Protein AF-E3MNT6-F1 (afdb_monomer_lite)

Secondary structure (DSSP, 8-state):
----------------PPPP---HHHHHHHHHHHHHHT-SGGGSPPPPPPPPBTTB--HHHHHHHHHHTTHHHH-TTHHHHHHHHHHHHHHT-SSSS--HHHHHHHHHHHHHHHHHTT-HHHHHHHHHTT-GGGSTT---HHHHHHHHHHHHHTT-

Sequence (156 aa):
MTIPLRGQTGEYEGKRETPYFLKTDTVKKIKESVCLSLGKDASRPAKEVRNAKSDGFTLQNLKNELKHLGLTETFTEIQDYAKDVYVDVYAVKKKYNLRTCDLFDAIEQCQLICVLNRSEKLKKFVHNQRGCERVPGLNCADCAEKDCVETTCAVS

Foldseek 3Di:
DDDDDDDDPPPPPDPQLDQQDDDPVRVVVLVVVLVVLQPPCVPPPFDDQDWADPQADDLVNLVVRCVVRVVCVSQVCLNVQSVQLRVLLVVPDPDPYHTSVSSVVSSVLSVVLSSCVVDPSSLVNCVSVVNQSVRGSRDRPVVVVVVVVVVVVVVD

Organism: Caenorhabditis remanei (NCBI:txid31234)

Radius of gyration: 19.67 Å; chains: 1; bounding box: 61×54×42 Å

pLDDT: mean 81.85, std 19.2, range [29.28, 98.5]

Structure (mmCIF, N/CA/C/O backbone):
data_AF-E3MNT6-F1
#
_entry.id   AF-E3MNT6-F1
#
loop_
_atom_site.group_PDB
_atom_site.id
_atom_site.type_symbol
_atom_site.label_atom_id
_atom_site.label_alt_id
_atom_site.label_comp_id
_atom_site.label_asym_id
_atom_site.label_entity_id
_atom_site.label_seq_id
_atom_site.pdbx_PDB_ins_code
_atom_site.Cartn_x
_atom_site.Cartn_y
_atom_site.Cartn_z
_atom_site.occupancy
_atom_site.B_iso_or_equiv
_atom_site.auth_seq_id
_atom_site.auth_comp_id
_atom_site.auth_asym_id
_atom_site.auth_atom_id
_atom_site.pdbx_PDB_model_num
ATOM 1 N N . MET A 1 1 ? 46.230 8.595 16.220 1.00 35.44 1 MET A N 1
ATOM 2 C CA . MET A 1 1 ? 45.232 9.241 15.343 1.00 35.44 1 MET A CA 1
ATOM 3 C C . MET A 1 1 ? 43.887 9.091 16.012 1.00 35.44 1 MET A C 1
ATOM 5 O O . MET A 1 1 ? 43.384 7.981 16.107 1.00 35.44 1 MET A O 1
ATOM 9 N N . THR A 1 2 ? 43.374 10.185 16.556 1.00 29.28 2 THR A N 1
ATOM 10 C CA . THR A 1 2 ? 42.133 10.215 17.329 1.00 29.28 2 THR A CA 1
ATOM 11 C C . THR A 1 2 ? 41.103 10.918 16.460 1.00 29.28 2 THR A C 1
ATOM 13 O O . THR A 1 2 ? 41.302 12.074 16.095 1.00 29.28 2 THR A O 1
ATOM 16 N N . ILE A 1 3 ? 40.056 10.203 16.058 1.00 38.31 3 ILE A N 1
ATOM 17 C CA . ILE A 1 3 ? 38.944 10.766 15.287 1.00 38.31 3 ILE A CA 1
ATOM 18 C C . ILE A 1 3 ? 38.019 11.462 16.297 1.00 38.31 3 ILE A C 1
ATOM 20 O O . ILE A 1 3 ? 37.571 10.796 17.233 1.00 38.31 3 ILE A O 1
ATOM 24 N N . PRO A 1 4 ? 37.734 12.769 16.176 1.00 35.84 4 PRO A N 1
ATOM 25 C CA . PRO A 1 4 ? 36.806 13.424 17.083 1.00 35.84 4 PRO A CA 1
ATOM 26 C C . PRO A 1 4 ? 35.371 12.995 16.752 1.00 35.84 4 PRO A C 1
ATOM 28 O O . PRO A 1 4 ? 34.917 13.104 15.613 1.00 35.84 4 PRO A O 1
ATOM 31 N N . LEU A 1 5 ? 34.650 12.516 17.767 1.00 40.28 5 LEU A N 1
ATOM 32 C CA . LEU A 1 5 ? 33.207 12.303 17.712 1.00 40.28 5 LEU A CA 1
ATOM 33 C C . LEU A 1 5 ? 32.523 13.672 17.683 1.00 40.28 5 LEU A C 1
ATOM 35 O O . LEU A 1 5 ? 32.587 14.430 18.651 1.00 40.28 5 LEU A O 1
ATOM 39 N N . ARG A 1 6 ? 31.868 14.001 16.567 1.00 40.62 6 ARG A N 1
ATOM 40 C CA . ARG A 1 6 ? 31.037 15.202 16.455 1.00 40.62 6 ARG A CA 1
ATOM 41 C C . ARG A 1 6 ? 29.714 14.948 17.174 1.00 40.62 6 ARG A C 1
ATOM 43 O O . ARG A 1 6 ? 28.742 14.503 16.575 1.00 40.62 6 ARG A O 1
ATOM 50 N N . GLY A 1 7 ? 29.706 15.220 18.474 1.00 43.50 7 GLY A N 1
ATOM 51 C CA . GLY A 1 7 ? 28.486 15.452 19.229 1.00 43.50 7 GLY A CA 1
ATOM 52 C C . GLY A 1 7 ? 27.893 16.803 18.840 1.00 43.50 7 GLY A C 1
ATOM 53 O O . GLY A 1 7 ? 28.504 17.841 19.077 1.00 43.50 7 GLY A O 1
ATOM 54 N N . GLN A 1 8 ? 26.704 16.775 18.248 1.00 41.84 8 GLN A N 1
ATOM 55 C CA . GLN A 1 8 ? 25.684 17.800 18.445 1.00 41.84 8 GLN A CA 1
ATOM 56 C C . GLN A 1 8 ? 24.370 17.050 18.656 1.00 41.84 8 GLN A C 1
ATOM 58 O O . GLN A 1 8 ? 23.673 16.682 17.715 1.00 41.84 8 GLN A O 1
ATOM 63 N N . THR A 1 9 ? 24.086 16.744 19.919 1.00 41.84 9 THR A N 1
ATOM 64 C CA . THR A 1 9 ? 22.755 16.372 20.392 1.00 41.84 9 THR A CA 1
ATOM 65 C C . THR A 1 9 ? 21.899 17.631 20.349 1.00 41.84 9 THR A C 1
ATOM 67 O O . THR A 1 9 ? 21.818 18.374 21.322 1.00 41.84 9 THR A O 1
ATOM 70 N N . GLY A 1 10 ? 21.305 17.911 19.190 1.00 38.72 10 GLY A N 1
ATOM 71 C CA . GLY A 1 10 ? 20.092 18.712 19.163 1.00 38.72 10 GLY A CA 1
ATOM 72 C C . GLY A 1 10 ? 18.996 17.856 19.781 1.00 38.72 10 GLY A C 1
ATOM 73 O O . GLY A 1 10 ? 18.536 16.908 19.146 1.00 38.72 10 GLY A O 1
ATOM 74 N N . GLU A 1 11 ? 18.634 18.123 21.032 1.00 39.03 11 GLU A N 1
ATOM 75 C CA . GLU A 1 11 ? 17.411 17.579 21.615 1.00 39.03 11 GLU A CA 1
ATOM 76 C C . GLU A 1 11 ? 16.235 18.227 20.885 1.00 39.03 11 GLU A C 1
ATOM 78 O O . GLU A 1 11 ? 15.773 19.314 21.217 1.00 39.03 11 GLU A O 1
ATOM 83 N N . TYR A 1 12 ? 15.772 17.567 19.827 1.00 45.44 12 TYR A N 1
ATOM 84 C CA . TYR A 1 12 ? 14.455 17.829 19.280 1.00 45.44 12 TYR A CA 1
ATOM 85 C C . TYR A 1 12 ? 13.442 17.358 20.329 1.00 45.44 12 TYR A C 1
ATOM 87 O O . TYR A 1 12 ? 13.143 16.167 20.445 1.00 45.44 12 TYR A O 1
ATOM 95 N N . GLU A 1 13 ? 12.883 18.285 21.106 1.00 46.94 13 GLU A N 1
ATOM 96 C CA . GLU A 1 13 ? 11.663 18.038 21.880 1.00 46.94 13 GLU A CA 1
ATOM 97 C C . GLU A 1 13 ? 10.465 17.932 20.922 1.00 46.94 13 GLU A C 1
ATOM 99 O O . GLU A 1 13 ? 9.526 18.723 20.930 1.00 46.94 13 GLU A O 1
ATOM 104 N N . GLY A 1 14 ? 10.497 16.927 20.044 1.00 50.88 14 GLY A N 1
ATOM 105 C CA . GLY A 1 14 ? 9.355 16.572 19.225 1.00 50.88 14 GLY A CA 1
ATOM 106 C C . GLY A 1 14 ? 8.227 16.151 20.156 1.00 50.88 14 GLY A C 1
ATOM 107 O O . GLY A 1 14 ? 8.388 15.187 20.911 1.00 50.88 14 GLY A O 1
ATOM 108 N N . LYS A 1 15 ? 7.100 16.874 20.103 1.00 54.09 15 LYS A N 1
ATOM 109 C CA . LYS A 1 15 ? 5.846 16.566 20.804 1.00 54.09 15 LYS A CA 1
ATOM 110 C C . LYS A 1 15 ? 5.645 15.049 20.801 1.00 54.09 15 LYS A C 1
ATOM 112 O O . LYS A 1 15 ? 5.440 14.447 19.745 1.00 54.09 15 LYS A O 1
ATOM 117 N N . ARG A 1 16 ? 5.807 14.412 21.967 1.00 54.62 16 ARG A N 1
ATOM 118 C CA . ARG A 1 16 ? 5.689 12.956 22.087 1.00 54.62 16 ARG A CA 1
ATOM 119 C C . ARG A 1 16 ? 4.227 12.616 21.883 1.00 54.62 16 ARG A C 1
ATOM 121 O O . ARG A 1 16 ? 3.426 12.736 22.806 1.00 54.62 16 ARG A O 1
ATOM 128 N N . GLU A 1 17 ? 3.870 12.237 20.665 1.00 65.62 17 GLU A N 1
ATOM 129 C CA . GLU A 1 17 ? 2.595 11.582 20.441 1.00 65.62 17 GLU A CA 1
ATOM 130 C C . GLU A 1 17 ? 2.563 10.355 21.331 1.00 65.62 17 GLU A C 1
ATOM 132 O O . GLU A 1 17 ? 3.464 9.513 21.304 1.00 65.62 17 GLU A O 1
ATOM 137 N N . THR A 1 18 ? 1.572 10.313 22.213 1.00 74.38 18 THR A N 1
ATOM 138 C CA . THR A 1 18 ? 1.403 9.172 23.092 1.00 74.38 18 THR A CA 1
ATOM 139 C C . THR A 1 18 ? 1.199 7.933 22.217 1.00 74.38 18 THR A C 1
ATOM 141 O O . THR A 1 18 ? 0.486 8.014 21.203 1.00 74.38 18 THR A O 1
ATOM 144 N N . PRO A 1 19 ? 1.834 6.795 22.562 1.00 77.06 19 PRO A N 1
ATOM 145 C CA . PRO A 1 19 ? 1.639 5.556 21.829 1.00 77.06 19 PRO A CA 1
ATOM 146 C C . PRO A 1 19 ? 0.146 5.280 21.654 1.00 77.06 19 PRO A C 1
ATOM 148 O O . PRO A 1 19 ? -0.609 5.232 22.628 1.00 77.06 19 PRO A O 1
ATOM 151 N N . TYR A 1 20 ? -0.286 5.150 20.401 1.00 85.81 20 TYR A N 1
ATOM 152 C CA . TYR A 1 20 ? -1.680 4.890 20.080 1.00 85.81 20 TYR A CA 1
ATOM 153 C C . TYR A 1 20 ? -1.849 3.390 19.916 1.00 85.81 20 TYR A C 1
ATOM 155 O O . TYR A 1 20 ? -1.262 2.799 19.019 1.00 85.81 20 TYR A O 1
ATOM 163 N N . PHE A 1 21 ? -2.647 2.767 20.776 1.00 87.62 21 PHE A N 1
ATOM 164 C CA . PHE A 1 21 ? -2.942 1.343 20.679 1.00 87.62 21 PHE A CA 1
ATOM 165 C C . PHE A 1 21 ? -4.375 1.125 20.214 1.00 87.62 21 PHE A C 1
ATOM 167 O O . PHE A 1 21 ? -5.312 1.794 20.655 1.00 87.62 21 PHE A O 1
ATOM 174 N N . LEU A 1 22 ? -4.554 0.132 19.349 1.00 87.88 22 LEU A N 1
ATOM 175 C CA . LEU A 1 22 ? -5.872 -0.335 18.952 1.00 87.88 22 LEU A CA 1
ATOM 176 C C . LEU A 1 22 ? -6.326 -1.437 19.901 1.00 87.88 22 LEU A C 1
ATOM 178 O O . LEU A 1 22 ? -5.618 -2.416 20.125 1.00 87.88 22 LEU A O 1
ATOM 182 N N . LYS A 1 23 ? -7.549 -1.308 20.419 1.00 90.50 23 LYS A N 1
ATOM 183 C CA . LYS A 1 23 ? -8.202 -2.417 21.121 1.00 90.50 23 LYS A CA 1
ATOM 184 C C . LYS A 1 23 ? -8.358 -3.595 20.160 1.00 90.50 23 LYS A C 1
ATOM 186 O O . LYS A 1 23 ? -8.755 -3.391 19.011 1.00 90.50 23 LYS A O 1
ATOM 191 N N . THR A 1 24 ? -8.151 -4.814 20.644 1.00 91.50 24 THR A N 1
ATOM 192 C CA . THR A 1 24 ? -8.264 -6.040 19.836 1.00 91.50 24 THR A CA 1
ATOM 193 C C . THR A 1 24 ? -9.611 -6.145 19.118 1.00 91.50 24 THR A C 1
ATOM 195 O O . THR A 1 24 ? -9.651 -6.464 17.934 1.00 91.50 24 THR A O 1
ATOM 198 N N . ASP A 1 25 ? -10.710 -5.758 19.772 1.00 90.62 25 ASP A N 1
ATOM 199 C CA . ASP A 1 25 ? -12.044 -5.736 19.151 1.00 90.62 25 ASP A CA 1
ATOM 200 C C . ASP A 1 25 ? -12.139 -4.772 17.965 1.00 90.62 25 ASP A C 1
ATOM 202 O O . ASP A 1 25 ? -12.872 -5.014 17.010 1.00 90.62 25 ASP A O 1
ATOM 206 N N . THR A 1 26 ? -11.396 -3.663 18.010 1.00 87.38 26 THR A N 1
ATOM 207 C CA . THR A 1 26 ? -11.322 -2.718 16.889 1.00 87.38 26 THR A CA 1
ATOM 208 C C . THR A 1 26 ? -10.563 -3.345 15.727 1.00 87.38 26 THR A C 1
ATOM 210 O O . THR A 1 26 ? -11.051 -3.297 14.602 1.00 87.38 26 THR A O 1
ATOM 213 N N . VAL A 1 27 ? -9.428 -3.999 15.997 1.00 88.31 27 VAL A N 1
ATOM 214 C CA . VAL A 1 27 ? -8.660 -4.731 14.975 1.00 88.31 27 VAL A CA 1
ATOM 215 C C . VAL A 1 27 ? -9.507 -5.839 14.347 1.00 88.31 27 VAL A C 1
ATOM 217 O O . VAL A 1 27 ? -9.512 -5.986 13.128 1.00 88.31 27 VAL A O 1
ATOM 220 N N . LYS A 1 28 ? -10.288 -6.573 15.149 1.00 90.38 28 LYS A N 1
ATOM 221 C CA . LYS A 1 28 ? -11.197 -7.618 14.664 1.00 90.38 28 LYS A CA 1
ATOM 222 C C . LYS A 1 28 ? -12.265 -7.057 13.719 1.00 90.38 28 LYS A C 1
ATOM 224 O O . LYS A 1 28 ? -12.418 -7.574 12.619 1.00 90.38 28 LYS A O 1
ATOM 229 N N . LYS A 1 29 ? -12.932 -5.962 14.099 1.00 88.50 29 LYS A N 1
ATOM 230 C CA . LYS A 1 29 ? -13.937 -5.290 13.251 1.00 88.50 29 LYS A CA 1
ATOM 231 C C . LYS A 1 29 ? -13.342 -4.751 11.952 1.00 88.50 29 LYS A C 1
ATOM 233 O O . LYS A 1 29 ? -13.963 -4.851 10.900 1.00 88.50 29 LYS A O 1
ATOM 238 N N . ILE A 1 30 ? -12.136 -4.187 12.018 1.00 85.94 30 ILE A N 1
ATOM 239 C CA . ILE A 1 30 ? -11.402 -3.726 10.834 1.00 85.94 30 ILE A CA 1
ATOM 240 C C . ILE A 1 30 ? -11.095 -4.911 9.920 1.00 85.94 30 ILE A C 1
ATOM 242 O O . ILE A 1 30 ? -11.386 -4.842 8.731 1.00 85.94 30 ILE A O 1
ATOM 246 N N . LYS A 1 31 ? -10.563 -6.007 10.473 1.00 87.50 31 LYS A N 1
ATOM 247 C CA . LYS A 1 31 ? -10.286 -7.233 9.720 1.00 87.50 31 LYS A CA 1
ATOM 248 C C . LYS A 1 31 ? -11.547 -7.750 9.034 1.00 87.50 31 LYS A C 1
ATOM 250 O O . LYS A 1 31 ? -11.498 -8.041 7.850 1.00 87.50 31 LYS A O 1
ATOM 255 N N . GLU A 1 32 ? -12.668 -7.828 9.746 1.00 86.62 32 GLU A N 1
ATOM 256 C CA . GLU A 1 32 ? -13.956 -8.250 9.184 1.00 86.62 32 GLU A CA 1
ATOM 257 C C . GLU A 1 32 ? -14.412 -7.319 8.051 1.00 86.62 32 GLU A C 1
ATOM 259 O O . GLU A 1 32 ? -14.753 -7.802 6.979 1.00 86.62 32 GLU A O 1
ATOM 264 N N . SER A 1 33 ? -14.345 -5.997 8.241 1.00 82.00 33 SER A N 1
ATOM 265 C CA . SER A 1 33 ? -14.694 -5.001 7.215 1.00 82.00 33 SER A CA 1
ATOM 266 C C . SER A 1 33 ? -13.828 -5.119 5.954 1.00 82.00 33 SER A C 1
ATOM 268 O O . SER A 1 33 ? -14.342 -5.129 4.832 1.00 82.00 33 SER A O 1
ATOM 270 N N . VAL A 1 34 ? -12.512 -5.273 6.131 1.00 79.12 34 VAL A N 1
ATOM 271 C CA . VAL A 1 34 ? -11.569 -5.493 5.030 1.00 79.12 34 VAL A CA 1
ATOM 272 C C . VAL A 1 34 ? -11.876 -6.822 4.341 1.00 79.12 34 VAL A C 1
ATOM 274 O O . VAL A 1 34 ? -12.048 -6.835 3.131 1.00 79.12 34 VAL A O 1
ATOM 277 N N . CYS A 1 35 ? -12.047 -7.921 5.081 1.00 79.88 35 CYS A N 1
ATOM 278 C CA . CYS A 1 35 ? -12.393 -9.229 4.516 1.00 79.88 35 CYS A CA 1
ATOM 279 C C . CYS A 1 35 ? -13.727 -9.229 3.755 1.00 79.88 35 CYS A C 1
ATOM 281 O O . CYS A 1 35 ? -13.831 -9.893 2.730 1.00 79.88 35 CYS A O 1
ATOM 283 N N . LEU A 1 36 ? -14.738 -8.494 4.226 1.00 77.06 36 LEU A N 1
ATOM 284 C CA . LEU A 1 36 ? -16.010 -8.338 3.516 1.00 77.06 36 LEU A CA 1
ATOM 285 C C . LEU A 1 36 ? -15.825 -7.572 2.201 1.00 77.06 36 LEU A C 1
ATOM 287 O O . LEU A 1 36 ? -16.388 -7.966 1.183 1.00 77.06 36 LEU A O 1
ATOM 291 N N . SER A 1 37 ? -15.010 -6.514 2.224 1.00 68.69 37 SER A N 1
ATOM 292 C CA . SER A 1 37 ? -14.702 -5.691 1.046 1.00 68.69 37 SER A CA 1
ATOM 293 C C . SER A 1 37 ? -13.853 -6.444 0.017 1.00 68.69 37 SER A C 1
ATOM 295 O O . SER A 1 37 ? -14.051 -6.272 -1.178 1.00 68.69 37 SER A O 1
ATOM 297 N N . LEU A 1 38 ? -12.960 -7.329 0.475 1.00 70.06 38 LEU A N 1
ATOM 298 C CA . LEU A 1 38 ? -12.138 -8.188 -0.381 1.00 70.06 38 LEU A CA 1
ATOM 299 C C . LEU A 1 38 ? -12.959 -9.254 -1.145 1.00 70.06 38 LEU A C 1
ATOM 301 O O . LEU A 1 38 ? -12.419 -9.936 -2.011 1.00 70.06 38 LEU A O 1
ATOM 305 N N . GLY A 1 39 ? -14.253 -9.409 -0.836 1.00 65.38 39 GLY A N 1
ATOM 306 C CA . GLY A 1 39 ? -15.130 -10.411 -1.437 1.00 65.38 39 GLY A CA 1
ATOM 307 C C . GLY A 1 39 ? -14.804 -11.849 -1.007 1.00 65.38 39 GLY A C 1
ATOM 308 O O . GLY A 1 39 ? -13.802 -12.134 -0.352 1.00 65.38 39 GLY A O 1
ATOM 309 N N . LYS A 1 40 ? -15.654 -12.811 -1.394 1.00 55.88 40 LYS A N 1
ATOM 310 C CA . LYS A 1 40 ? -15.380 -14.258 -1.238 1.00 55.88 40 LYS A CA 1
ATOM 311 C C . LYS A 1 40 ? -14.352 -14.752 -2.275 1.00 55.88 40 LYS A C 1
ATOM 313 O O . LYS A 1 40 ? -14.516 -15.825 -2.852 1.00 55.88 40 LYS A O 1
ATOM 318 N N . ASP A 1 41 ? -13.290 -13.988 -2.515 1.00 53.75 41 ASP A N 1
ATOM 319 C CA . ASP A 1 41 ? -12.275 -14.285 -3.534 1.00 53.75 41 ASP A CA 1
ATOM 320 C C . ASP A 1 41 ? -11.371 -15.475 -3.180 1.00 53.75 41 ASP A C 1
ATOM 322 O O . ASP A 1 41 ? -10.562 -15.901 -4.000 1.00 53.75 41 ASP A O 1
ATOM 326 N N . ALA A 1 42 ? -11.583 -16.115 -2.025 1.00 54.44 42 ALA A N 1
ATOM 327 C CA . ALA A 1 42 ? -10.931 -17.373 -1.658 1.00 54.44 42 ALA A CA 1
ATOM 328 C C . ALA A 1 42 ? -11.148 -18.516 -2.679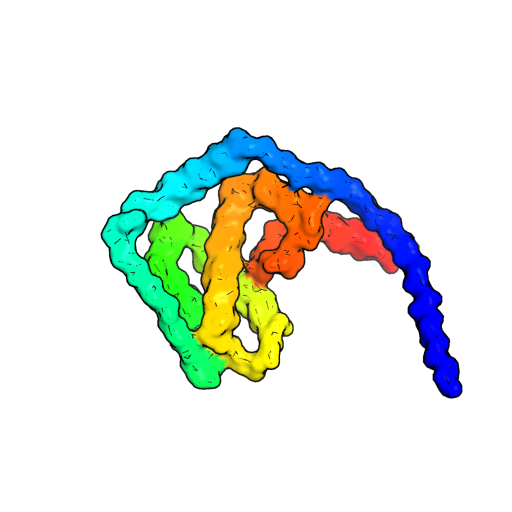 1.00 54.44 42 ALA A C 1
ATOM 330 O O . AL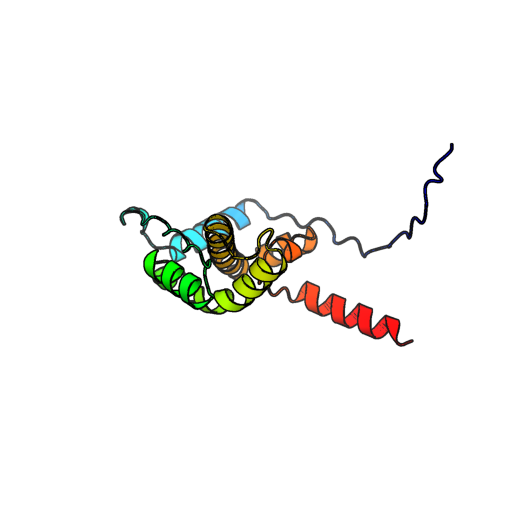A A 1 42 ? -10.467 -19.533 -2.601 1.00 54.44 42 ALA A O 1
ATOM 331 N N . SER A 1 43 ? -12.084 -18.367 -3.627 1.00 58.19 43 SER A N 1
ATOM 332 C CA . SER A 1 43 ? -12.340 -19.338 -4.698 1.00 58.19 43 SER A CA 1
ATOM 333 C C . SER A 1 43 ? -11.627 -19.031 -6.025 1.00 58.19 43 SER A C 1
ATOM 335 O O . SER A 1 43 ? -11.654 -19.888 -6.913 1.00 58.19 43 SER A O 1
ATOM 337 N N . ARG A 1 44 ? -11.045 -17.839 -6.227 1.00 64.06 44 ARG A N 1
ATOM 338 C CA . ARG A 1 44 ? -10.369 -17.517 -7.494 1.00 64.06 44 ARG A CA 1
ATOM 339 C C . ARG A 1 44 ? -8.933 -18.038 -7.458 1.00 64.06 44 ARG A C 1
ATOM 341 O O . ARG A 1 44 ? -8.241 -17.820 -6.465 1.00 64.06 44 ARG A O 1
ATOM 348 N N . PRO A 1 45 ? -8.456 -18.699 -8.526 1.00 72.75 45 PRO A N 1
ATOM 349 C CA . PRO A 1 45 ? -7.050 -19.061 -8.611 1.00 72.75 45 PRO A CA 1
ATOM 350 C C . PRO A 1 45 ? -6.205 -17.786 -8.543 1.00 72.75 45 PRO A C 1
ATOM 352 O O . PRO A 1 45 ? -6.442 -16.836 -9.297 1.00 72.75 45 PRO A O 1
ATOM 355 N N . ALA A 1 46 ? -5.247 -17.768 -7.615 1.00 79.56 46 ALA A N 1
ATOM 356 C CA . ALA A 1 46 ? -4.318 -16.660 -7.469 1.00 79.56 46 ALA A CA 1
ATOM 357 C C . ALA A 1 46 ? -3.536 -16.484 -8.775 1.00 79.56 46 ALA A C 1
ATOM 359 O O . ALA A 1 46 ? -3.022 -17.449 -9.344 1.00 79.56 46 ALA A O 1
ATOM 360 N N . LYS A 1 47 ? -3.487 -15.247 -9.270 1.00 90.12 47 LYS A N 1
ATOM 361 C CA . LYS A 1 47 ? -2.646 -14.887 -10.410 1.00 90.12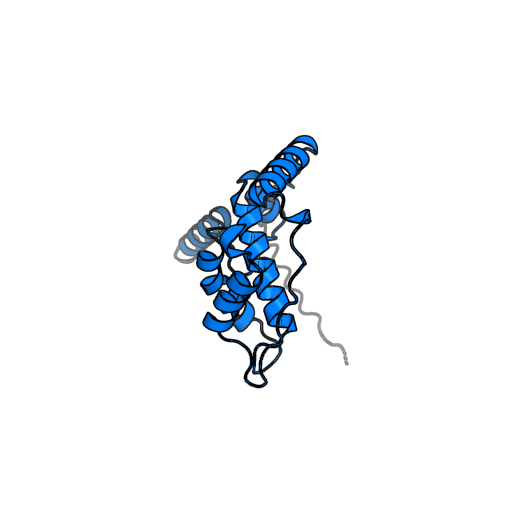 47 LYS A CA 1
ATOM 362 C C . LYS A 1 47 ? -1.280 -14.471 -9.891 1.00 90.12 47 LYS A C 1
ATOM 364 O O . LYS A 1 47 ? -1.190 -13.749 -8.902 1.00 90.12 47 LYS A O 1
ATOM 369 N N . GLU A 1 48 ? -0.244 -14.911 -10.586 1.00 93.94 48 GLU A N 1
ATOM 370 C CA . GLU A 1 48 ? 1.132 -14.536 -10.283 1.00 93.94 48 GLU A CA 1
ATOM 371 C C . GLU A 1 48 ? 1.428 -13.108 -10.743 1.00 93.94 48 GLU A C 1
ATOM 373 O O . GLU A 1 48 ? 0.925 -12.656 -11.776 1.00 93.94 48 GLU A O 1
ATOM 378 N N . VAL A 1 49 ? 2.297 -12.420 -10.001 1.00 95.88 49 VAL A N 1
ATOM 379 C CA . VAL A 1 49 ? 2.826 -11.120 -10.422 1.00 95.88 49 VAL A CA 1
ATOM 380 C C . VAL A 1 49 ? 3.780 -11.331 -11.591 1.00 95.88 49 VAL A C 1
ATOM 382 O O . VAL A 1 49 ? 4.729 -12.117 -11.522 1.00 95.88 49 VAL A O 1
ATOM 385 N N . ARG A 1 50 ? 3.548 -10.611 -12.686 1.00 96.31 50 ARG A N 1
ATOM 386 C CA . ARG A 1 50 ? 4.393 -10.695 -13.879 1.00 96.31 50 ARG A CA 1
ATOM 387 C C . AR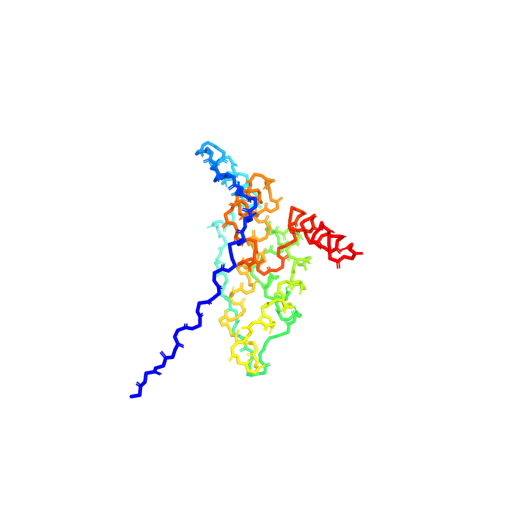G A 1 50 ? 5.702 -9.941 -13.670 1.00 96.31 50 ARG A C 1
ATOM 389 O O . ARG A 1 50 ? 5.740 -8.859 -13.090 1.00 96.31 50 ARG A O 1
ATOM 396 N N . ASN A 1 51 ? 6.784 -10.498 -14.210 1.00 96.06 51 ASN A N 1
ATOM 397 C CA . ASN A 1 51 ? 8.101 -9.876 -14.129 1.00 96.06 51 ASN A CA 1
ATOM 398 C C . ASN A 1 51 ? 8.141 -8.505 -14.816 1.00 96.06 51 ASN A C 1
ATOM 400 O O . ASN A 1 51 ? 7.596 -8.323 -15.909 1.00 96.06 51 ASN A O 1
ATOM 404 N N . ALA A 1 52 ? 8.866 -7.567 -14.200 1.00 93.88 52 ALA A N 1
ATOM 405 C CA . ALA A 1 52 ? 9.263 -6.338 -14.869 1.00 93.88 52 ALA A CA 1
ATOM 406 C C . ALA A 1 52 ? 10.191 -6.666 -16.049 1.00 93.88 52 ALA A C 1
ATOM 408 O O . ALA A 1 52 ? 10.942 -7.647 -16.026 1.00 93.88 52 ALA A O 1
ATOM 409 N N . LYS A 1 53 ? 10.141 -5.836 -17.091 1.00 92.88 53 LYS A N 1
ATOM 410 C CA . LYS A 1 53 ? 11.035 -5.965 -18.243 1.00 92.88 53 LYS A CA 1
ATOM 411 C C . LYS A 1 53 ? 12.450 -5.500 -17.877 1.00 92.88 53 LYS A C 1
ATOM 413 O O . LYS A 1 53 ? 12.684 -4.953 -16.801 1.00 92.88 53 LYS A O 1
ATOM 418 N N . SER A 1 54 ? 13.412 -5.698 -18.779 1.00 91.19 54 SER A N 1
ATOM 419 C CA . SER A 1 54 ? 14.809 -5.278 -18.576 1.00 91.19 54 SER A CA 1
ATOM 420 C C . SER A 1 54 ? 14.978 -3.761 -18.411 1.00 91.19 54 SER A C 1
ATOM 422 O O . SER A 1 54 ? 15.872 -3.301 -17.701 1.00 91.19 54 SER A O 1
ATOM 424 N N . ASP A 1 55 ? 14.107 -2.978 -19.043 1.00 93.50 55 ASP A N 1
ATOM 425 C CA . ASP A 1 55 ? 13.989 -1.523 -18.900 1.00 93.50 55 ASP A CA 1
ATOM 426 C C . ASP A 1 55 ? 13.170 -1.100 -17.663 1.00 93.50 55 ASP A C 1
ATOM 428 O O . ASP A 1 55 ? 13.036 0.084 -17.369 1.00 93.50 55 ASP A O 1
ATOM 432 N N . GLY A 1 56 ? 12.693 -2.069 -16.883 1.00 95.69 56 GLY A N 1
ATOM 433 C CA . GLY A 1 56 ? 11.928 -1.885 -15.661 1.00 95.69 56 GLY A CA 1
ATOM 434 C C . GLY A 1 56 ? 10.420 -1.830 -15.884 1.00 95.69 56 GLY A C 1
ATOM 435 O O . GLY A 1 56 ? 9.888 -2.425 -16.823 1.00 95.69 56 GLY A O 1
ATOM 436 N N . PHE A 1 57 ? 9.712 -1.155 -14.978 1.00 97.56 57 PHE A N 1
ATOM 437 C CA . PHE A 1 57 ? 8.274 -0.926 -15.089 1.00 97.56 57 PHE A CA 1
ATOM 438 C C . PHE A 1 57 ? 7.936 0.563 -14.973 1.00 97.56 57 PHE A C 1
ATOM 440 O O . PHE A 1 57 ? 8.597 1.323 -14.271 1.00 97.56 57 PHE A O 1
ATOM 447 N N . THR A 1 58 ? 6.880 0.965 -15.674 1.00 97.62 58 THR A N 1
ATOM 448 C CA . THR A 1 58 ? 6.294 2.310 -15.649 1.00 97.62 58 THR A CA 1
ATOM 449 C C . THR A 1 58 ? 5.031 2.340 -14.786 1.00 97.62 58 THR A C 1
ATOM 451 O O . THR A 1 58 ? 4.450 1.295 -14.482 1.00 97.62 58 THR A O 1
ATOM 454 N N . LEU A 1 59 ? 4.510 3.532 -14.486 1.00 98.00 59 LEU A N 1
ATOM 455 C CA . LEU A 1 59 ? 3.200 3.691 -13.841 1.00 98.00 59 LEU A CA 1
ATOM 456 C C . LEU A 1 59 ? 2.084 2.914 -14.565 1.00 98.00 59 LEU A C 1
ATOM 458 O O . LEU A 1 59 ? 1.231 2.299 -13.926 1.00 98.00 59 LEU A O 1
ATOM 462 N N . GLN A 1 60 ? 2.093 2.892 -15.902 1.00 98.19 60 GLN A N 1
ATOM 463 C CA . GLN A 1 60 ? 1.089 2.142 -16.656 1.00 98.19 60 GLN A CA 1
ATOM 464 C C . GLN A 1 60 ? 1.260 0.629 -16.478 1.00 98.19 60 GLN A C 1
ATOM 466 O O . GLN A 1 60 ? 0.266 -0.094 -16.417 1.00 98.19 60 GLN A O 1
ATOM 471 N N . ASN A 1 61 ? 2.499 0.139 -16.358 1.00 97.94 61 ASN A N 1
ATOM 472 C CA . ASN A 1 61 ? 2.746 -1.266 -16.040 1.00 97.94 61 ASN A CA 1
ATOM 473 C C . ASN A 1 61 ? 2.183 -1.628 -14.660 1.00 97.94 61 ASN A C 1
ATOM 475 O O . ASN A 1 61 ? 1.486 -2.633 -14.570 1.00 97.94 61 ASN A O 1
ATOM 479 N N . LEU A 1 62 ? 2.383 -0.782 -13.640 1.00 98.38 62 LEU A N 1
ATOM 480 C CA . LEU A 1 62 ? 1.788 -0.969 -12.310 1.00 98.38 62 LEU A CA 1
ATOM 481 C C . LEU A 1 62 ? 0.254 -1.031 -12.381 1.00 98.38 62 LEU A C 1
ATOM 483 O O . LEU A 1 62 ? -0.343 -1.997 -11.917 1.00 98.38 62 LEU A O 1
ATOM 487 N N . LYS A 1 63 ? -0.403 -0.063 -13.037 1.00 98.50 63 LYS A N 1
ATOM 488 C CA . LYS A 1 63 ? -1.873 -0.061 -13.193 1.00 98.50 63 LYS A CA 1
ATOM 489 C C . LYS A 1 63 ? -2.398 -1.307 -13.912 1.00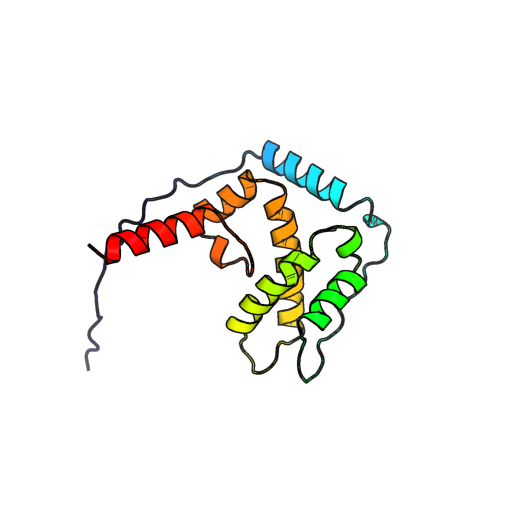 98.50 63 LYS A C 1
ATOM 491 O O . LYS A 1 63 ? -3.427 -1.864 -13.524 1.00 98.50 63 LYS A O 1
ATOM 496 N N . ASN A 1 64 ? -1.690 -1.751 -14.950 1.00 97.81 64 ASN A N 1
ATOM 497 C CA . ASN A 1 64 ? -2.029 -2.969 -15.681 1.00 97.81 64 ASN A CA 1
ATOM 498 C C . ASN A 1 64 ? -1.859 -4.221 -14.814 1.00 97.81 64 ASN A C 1
ATOM 500 O O . ASN A 1 64 ? -2.622 -5.171 -14.983 1.00 97.81 64 ASN A O 1
ATOM 504 N N . GLU A 1 65 ? -0.881 -4.230 -13.909 1.00 97.75 65 GLU A N 1
ATOM 505 C CA . GLU A 1 65 ? -0.650 -5.334 -12.980 1.00 97.75 65 GLU A CA 1
ATOM 506 C C . GLU A 1 65 ? -1.734 -5.400 -11.902 1.00 97.75 65 GLU A C 1
ATOM 508 O O . GLU A 1 65 ? -2.332 -6.455 -11.713 1.00 97.75 65 GLU A O 1
ATOM 513 N N . LEU A 1 66 ? -2.110 -4.264 -11.305 1.00 97.00 66 LEU A N 1
ATOM 514 C CA . LEU A 1 66 ? -3.233 -4.184 -10.360 1.00 97.00 66 LEU A CA 1
ATOM 515 C C . LEU A 1 66 ? -4.530 -4.737 -10.973 1.00 97.00 66 LEU A C 1
ATOM 517 O O . LEU A 1 66 ? -5.253 -5.507 -10.342 1.00 97.00 66 LEU A O 1
ATOM 521 N N . LYS A 1 67 ? -4.801 -4.398 -12.240 1.00 96.00 67 LYS A N 1
ATOM 522 C CA . LYS A 1 67 ? -5.941 -4.946 -12.985 1.00 96.00 67 LYS A CA 1
ATOM 523 C C . LYS A 1 67 ? -5.774 -6.438 -13.280 1.00 96.00 67 LYS A C 1
ATOM 525 O O . LYS A 1 67 ? -6.728 -7.198 -13.143 1.00 96.00 67 LYS A O 1
ATOM 530 N N . HIS A 1 68 ? -4.581 -6.868 -13.697 1.00 95.50 68 HIS A N 1
ATOM 531 C CA . HIS A 1 68 ? -4.298 -8.274 -13.987 1.00 95.50 68 HIS A CA 1
ATOM 532 C C . HIS A 1 68 ? -4.618 -9.153 -12.780 1.00 95.50 68 HIS A C 1
ATOM 534 O O . HIS A 1 68 ? -5.342 -10.135 -12.941 1.00 95.50 68 HIS A O 1
ATOM 540 N N . LEU A 1 69 ? -4.173 -8.741 -11.594 1.00 93.44 69 LEU A N 1
ATOM 541 C CA . LEU A 1 69 ? -4.367 -9.430 -10.320 1.00 93.44 69 LEU A CA 1
ATOM 542 C C . LEU A 1 69 ? -5.814 -9.377 -9.796 1.00 93.44 69 LEU A C 1
ATOM 544 O O . LEU A 1 69 ? -6.115 -10.015 -8.797 1.00 93.44 69 LEU A O 1
ATOM 548 N N . GLY A 1 70 ? -6.719 -8.650 -10.461 1.00 91.00 70 GLY A N 1
ATOM 549 C CA . GLY A 1 70 ? -8.107 -8.478 -10.015 1.00 91.00 70 GLY A CA 1
ATOM 550 C C . GLY A 1 70 ? -8.271 -7.471 -8.874 1.00 91.00 70 GLY A C 1
ATOM 551 O O . GLY A 1 70 ? -9.386 -7.247 -8.417 1.00 91.00 70 GLY A O 1
ATOM 552 N N . LEU A 1 71 ? -7.198 -6.793 -8.456 1.00 91.44 71 LEU A N 1
ATOM 553 C CA . LEU A 1 71 ? -7.229 -5.876 -7.316 1.00 91.44 71 LEU A CA 1
ATOM 554 C C . LEU A 1 71 ? -8.102 -4.646 -7.559 1.00 91.44 71 LEU A C 1
ATOM 556 O O . LEU A 1 71 ? -8.552 -4.040 -6.600 1.00 91.44 71 LEU A O 1
ATOM 560 N N . THR A 1 72 ? -8.378 -4.289 -8.814 1.00 92.81 72 THR A N 1
ATOM 561 C CA . THR A 1 72 ? -9.315 -3.206 -9.156 1.00 92.81 72 THR A CA 1
ATOM 562 C C . THR A 1 72 ? -10.782 -3.573 -8.923 1.00 92.81 72 THR A C 1
ATOM 564 O O . THR A 1 72 ? -11.624 -2.687 -8.861 1.00 92.81 72 THR A O 1
ATOM 567 N N . GLU A 1 73 ? -11.103 -4.867 -8.849 1.00 87.06 73 GLU A N 1
ATOM 568 C CA . GLU A 1 73 ? -12.446 -5.353 -8.495 1.00 87.06 73 GLU A CA 1
ATOM 569 C C . GLU A 1 73 ? -12.603 -5.381 -6.970 1.00 87.06 73 GLU A C 1
ATOM 571 O O . GLU A 1 73 ? -13.641 -5.002 -6.437 1.00 87.06 73 GLU A O 1
ATOM 576 N N . THR A 1 74 ? -11.536 -5.787 -6.280 1.00 85.06 74 THR A N 1
ATOM 577 C CA . THR A 1 74 ? -11.433 -5.863 -4.822 1.00 85.06 74 THR A CA 1
ATOM 578 C C . THR A 1 74 ? -11.360 -4.479 -4.156 1.00 85.06 74 THR A C 1
ATOM 580 O O . THR A 1 74 ? -12.013 -4.215 -3.149 1.00 85.06 74 THR A O 1
ATOM 583 N N . PHE A 1 75 ? -10.550 -3.585 -4.719 1.00 89.25 75 PHE A N 1
ATOM 584 C CA . PHE A 1 75 ? -10.296 -2.229 -4.250 1.00 89.25 75 PHE A CA 1
ATOM 585 C C . PHE A 1 75 ? -10.541 -1.272 -5.415 1.00 89.25 75 PHE A C 1
ATOM 587 O O . PHE A 1 75 ? -9.661 -1.022 -6.241 1.00 89.25 75 PHE A O 1
ATOM 594 N N . THR A 1 76 ? -11.756 -0.741 -5.502 1.00 91.50 76 THR A N 1
ATOM 595 C CA . THR A 1 76 ? -12.176 0.128 -6.611 1.00 91.50 76 THR A CA 1
ATOM 596 C C . THR A 1 76 ? -11.324 1.394 -6.742 1.00 91.50 76 THR A C 1
ATOM 598 O O . THR A 1 76 ? -11.145 1.906 -7.841 1.00 91.50 76 THR A O 1
ATOM 601 N N . GLU A 1 77 ? -10.759 1.860 -5.629 1.00 94.12 77 GLU A N 1
ATOM 602 C CA . GLU A 1 77 ? -9.932 3.061 -5.499 1.00 94.12 77 GLU A CA 1
ATOM 603 C C . GLU A 1 77 ? -8.429 2.821 -5.743 1.00 94.12 77 GLU A C 1
ATOM 605 O O . GLU A 1 77 ? -7.644 3.764 -5.786 1.00 94.12 77 GLU A O 1
ATOM 610 N N . ILE A 1 78 ? -7.975 1.570 -5.903 1.00 96.00 78 ILE A N 1
ATOM 611 C CA . ILE A 1 78 ? -6.536 1.244 -5.830 1.00 96.00 78 ILE A CA 1
ATOM 612 C C . ILE A 1 78 ? -5.678 1.938 -6.895 1.00 96.00 78 ILE A C 1
ATOM 614 O O . ILE A 1 78 ? -4.495 2.204 -6.680 1.00 96.00 78 ILE A O 1
ATOM 618 N N . GLN A 1 79 ? -6.254 2.241 -8.061 1.00 97.19 79 GLN A N 1
ATOM 619 C CA . GLN A 1 79 ? -5.522 2.916 -9.134 1.00 97.19 79 GLN A CA 1
ATOM 620 C C . GLN A 1 79 ? -5.306 4.408 -8.879 1.00 97.19 79 GLN A C 1
ATOM 622 O O . GLN A 1 79 ? -4.421 4.986 -9.522 1.00 97.19 79 GLN A O 1
ATOM 627 N N . ASP A 1 80 ? -6.061 5.005 -7.957 1.00 97.12 80 ASP A N 1
ATOM 628 C CA . ASP A 1 80 ? -5.905 6.407 -7.571 1.00 97.12 80 ASP A CA 1
ATOM 629 C C . ASP A 1 80 ? -4.581 6.600 -6.821 1.00 97.12 80 ASP A C 1
ATOM 631 O O . ASP A 1 80 ? -3.882 7.586 -7.037 1.00 97.12 80 ASP A O 1
ATOM 635 N N . TYR A 1 81 ? -4.166 5.593 -6.045 1.00 97.38 81 TYR A N 1
ATOM 636 C CA . TYR A 1 81 ? -2.913 5.603 -5.279 1.00 97.38 81 TYR A CA 1
ATOM 637 C C . TYR A 1 81 ? -1.678 5.239 -6.107 1.00 97.38 81 TYR A C 1
ATOM 639 O O . TYR A 1 81 ? -0.554 5.569 -5.733 1.00 97.38 81 TYR A O 1
ATOM 647 N N . ALA A 1 82 ? -1.862 4.582 -7.256 1.00 97.81 82 ALA A N 1
ATOM 648 C CA . ALA A 1 82 ? -0.755 4.042 -8.044 1.00 97.81 82 ALA A CA 1
ATOM 649 C C . ALA A 1 82 ? 0.260 5.112 -8.473 1.00 97.81 82 ALA A C 1
ATOM 651 O O . ALA A 1 82 ? 1.444 4.811 -8.609 1.00 97.81 82 ALA A O 1
ATOM 652 N N . LYS A 1 83 ? -0.192 6.352 -8.710 1.00 98.06 83 LYS A N 1
ATOM 653 C CA . LYS A 1 83 ? 0.694 7.452 -9.110 1.00 98.06 83 LYS A CA 1
ATOM 654 C C . LYS A 1 83 ? 1.652 7.829 -7.982 1.00 98.06 83 LYS A C 1
ATOM 656 O O . LYS A 1 83 ? 2.855 7.853 -8.221 1.00 98.06 83 LYS A O 1
ATOM 661 N N . ASP A 1 84 ? 1.123 8.100 -6.796 1.00 96.50 84 ASP A N 1
ATOM 662 C CA . ASP A 1 84 ? 1.920 8.587 -5.668 1.00 96.50 84 ASP A CA 1
ATOM 663 C C . ASP A 1 84 ? 2.854 7.481 -5.160 1.00 96.50 84 ASP A C 1
ATOM 665 O O . ASP A 1 84 ? 4.051 7.706 -4.999 1.00 96.50 84 ASP A O 1
ATOM 669 N N . VAL A 1 85 ? 2.357 6.240 -5.088 1.00 97.88 85 VAL A N 1
ATOM 670 C CA . VAL A 1 85 ? 3.187 5.059 -4.797 1.00 97.88 85 VAL A CA 1
ATOM 671 C C . VAL A 1 85 ? 4.328 4.915 -5.806 1.00 97.88 85 VAL A C 1
ATOM 673 O O . VAL A 1 85 ? 5.473 4.694 -5.419 1.00 97.88 85 VAL A O 1
ATOM 676 N N . TYR A 1 86 ? 4.044 5.039 -7.108 1.00 97.81 86 TYR A N 1
ATOM 677 C CA . TYR A 1 86 ? 5.076 4.920 -8.139 1.00 97.81 86 TYR A CA 1
ATOM 678 C C . TYR A 1 86 ? 6.162 5.987 -7.986 1.00 97.81 86 TYR A C 1
ATOM 680 O O . TYR A 1 86 ? 7.341 5.668 -8.126 1.00 97.81 86 TYR A O 1
ATOM 688 N N . VAL A 1 87 ? 5.779 7.239 -7.714 1.00 96.44 87 VAL A N 1
ATOM 689 C CA . VAL A 1 87 ? 6.725 8.348 -7.517 1.00 96.44 87 VAL A CA 1
ATOM 690 C C . VAL A 1 87 ? 7.655 8.057 -6.341 1.00 96.44 87 VAL A C 1
ATOM 692 O O . VAL A 1 87 ? 8.873 8.138 -6.501 1.00 96.44 87 VAL A O 1
ATOM 695 N N . ASP A 1 88 ? 7.102 7.639 -5.207 1.00 94.81 88 ASP A N 1
ATOM 696 C CA . ASP A 1 88 ? 7.875 7.394 -3.990 1.00 94.81 88 ASP A CA 1
ATOM 697 C C . ASP A 1 88 ? 8.787 6.168 -4.119 1.00 94.81 88 ASP A C 1
ATOM 699 O O . ASP A 1 88 ? 9.976 6.234 -3.799 1.00 94.81 88 ASP A O 1
ATOM 703 N N . VAL A 1 89 ? 8.280 5.063 -4.679 1.00 94.94 89 VAL A N 1
ATOM 704 C CA . VAL A 1 89 ? 9.088 3.863 -4.965 1.00 94.94 89 VAL A CA 1
ATOM 705 C C . VAL A 1 89 ? 10.208 4.185 -5.961 1.00 94.94 89 VAL A C 1
ATOM 707 O O . VAL A 1 89 ? 11.339 3.713 -5.814 1.00 94.94 89 VAL A O 1
ATOM 710 N N . TYR A 1 90 ? 9.932 5.027 -6.960 1.00 94.19 90 TYR A N 1
ATOM 711 C CA . TYR A 1 90 ? 10.940 5.488 -7.910 1.00 94.19 90 TYR A CA 1
ATOM 712 C C . TYR A 1 90 ? 12.012 6.360 -7.250 1.00 94.19 90 TYR A C 1
ATOM 714 O O . TYR A 1 90 ? 13.184 6.231 -7.606 1.00 94.19 90 TYR A O 1
ATOM 722 N N . ALA A 1 91 ? 11.645 7.215 -6.295 1.00 92.19 91 ALA A N 1
ATOM 723 C CA . ALA A 1 91 ? 12.581 8.095 -5.599 1.00 92.19 91 ALA A CA 1
ATOM 724 C C . ALA A 1 91 ? 13.614 7.319 -4.764 1.00 92.19 91 ALA A C 1
ATOM 726 O O . ALA A 1 91 ? 14.777 7.716 -4.699 1.00 92.19 91 ALA A O 1
ATOM 727 N N . VAL A 1 92 ? 13.221 6.184 -4.176 1.00 89.88 92 VAL A N 1
ATOM 728 C CA . VAL A 1 92 ? 14.087 5.371 -3.299 1.00 89.88 92 VAL A CA 1
ATOM 729 C C . VAL A 1 92 ? 14.728 4.166 -3.997 1.00 89.88 92 VAL A C 1
ATOM 731 O O . VAL A 1 92 ? 15.354 3.319 -3.348 1.00 89.88 92 VAL A O 1
ATOM 734 N N . LYS A 1 93 ? 14.586 4.054 -5.324 1.00 90.06 93 LYS A N 1
ATOM 735 C CA . LYS A 1 93 ? 15.073 2.893 -6.075 1.00 90.06 93 LYS A CA 1
ATOM 736 C C . LYS A 1 93 ? 16.587 2.710 -5.923 1.00 90.06 93 LYS A C 1
ATOM 738 O O . LYS A 1 93 ? 17.382 3.639 -6.041 1.00 90.06 93 LYS A O 1
ATOM 743 N N . LYS A 1 94 ? 17.011 1.458 -5.741 1.00 85.81 94 LYS A N 1
ATOM 744 C CA . LYS A 1 94 ? 18.436 1.102 -5.567 1.00 85.81 94 LYS A CA 1
ATOM 745 C C . LYS A 1 94 ? 19.189 0.903 -6.884 1.00 85.81 94 LYS A C 1
ATOM 747 O O . LYS A 1 94 ? 20.401 0.688 -6.884 1.00 85.81 94 LYS A O 1
ATOM 752 N N . LYS A 1 95 ? 18.472 0.861 -8.005 1.00 88.25 95 LYS A N 1
ATOM 753 C CA . LYS A 1 95 ? 18.999 0.545 -9.336 1.00 88.25 95 LYS A CA 1
ATOM 754 C C . LYS A 1 95 ? 18.488 1.557 -10.351 1.00 88.25 95 LYS A C 1
ATOM 756 O O . LYS A 1 95 ? 17.544 2.291 -10.088 1.00 88.25 95 LYS A O 1
ATOM 761 N N . TYR A 1 96 ? 19.121 1.580 -11.521 1.00 89.06 96 TYR A N 1
ATOM 762 C CA . TYR A 1 96 ? 18.756 2.510 -12.588 1.00 89.06 96 TYR A CA 1
ATOM 763 C C . TYR A 1 96 ? 17.287 2.348 -13.017 1.00 89.06 96 TYR A C 1
ATOM 765 O O . TYR A 1 96 ? 16.565 3.339 -13.118 1.00 89.06 96 TYR A O 1
ATOM 773 N N . ASN A 1 97 ? 16.824 1.102 -13.150 1.00 93.00 97 ASN A N 1
ATOM 774 C CA . ASN A 1 97 ? 15.439 0.756 -13.476 1.00 93.00 97 ASN A CA 1
ATOM 775 C C . ASN A 1 97 ? 14.728 0.116 -12.280 1.00 93.00 97 ASN A C 1
ATOM 777 O O . ASN A 1 97 ? 15.370 -0.529 -11.446 1.00 93.00 97 ASN A O 1
ATOM 781 N N . LEU A 1 98 ? 13.402 0.257 -12.242 1.00 95.38 98 LEU A N 1
ATOM 782 C CA . LEU A 1 98 ? 12.542 -0.419 -11.275 1.00 95.38 98 LEU A CA 1
ATOM 783 C C . LEU A 1 98 ? 12.371 -1.896 -11.642 1.00 95.38 98 LEU A C 1
ATOM 785 O O . LEU A 1 98 ? 11.905 -2.223 -12.730 1.00 95.38 98 LEU A O 1
ATOM 789 N N . ARG A 1 99 ? 12.761 -2.793 -10.743 1.00 96.06 99 ARG A N 1
ATOM 790 C CA . ARG A 1 99 ? 12.791 -4.249 -10.945 1.00 96.06 99 ARG A CA 1
ATOM 791 C C . ARG A 1 99 ? 11.498 -4.898 -10.461 1.00 96.06 99 ARG A C 1
ATOM 793 O O . ARG A 1 99 ? 10.679 -4.259 -9.811 1.00 96.06 99 ARG A O 1
ATOM 800 N N . THR A 1 100 ? 11.359 -6.205 -10.685 1.00 96.44 100 THR A N 1
ATOM 801 C CA . THR A 1 100 ? 10.203 -6.973 -10.196 1.00 96.44 100 THR A CA 1
ATOM 802 C C . THR A 1 100 ? 10.012 -6.864 -8.678 1.00 96.44 100 THR A C 1
ATOM 804 O O . THR A 1 100 ? 8.882 -6.730 -8.237 1.00 96.44 100 THR A O 1
ATOM 807 N N . CYS A 1 101 ? 11.075 -6.864 -7.862 1.00 95.44 101 CYS A N 1
ATOM 808 C CA . CYS A 1 101 ? 10.916 -6.664 -6.411 1.00 95.44 101 CYS A CA 1
ATOM 809 C C . CYS A 1 101 ? 10.328 -5.287 -6.078 1.00 95.44 101 CYS A C 1
ATOM 811 O O . CYS A 1 101 ? 9.455 -5.193 -5.231 1.00 95.44 101 CYS A O 1
ATOM 813 N N . ASP A 1 102 ? 10.733 -4.250 -6.815 1.00 96.75 102 ASP A N 1
ATOM 814 C CA . ASP A 1 102 ? 10.210 -2.899 -6.623 1.00 96.75 102 ASP A CA 1
ATOM 815 C C . ASP A 1 102 ? 8.731 -2.822 -7.103 1.00 96.75 102 ASP A C 1
ATOM 817 O O . ASP A 1 102 ? 7.957 -1.992 -6.631 1.00 96.75 102 ASP A O 1
ATOM 821 N N . LEU A 1 103 ? 8.308 -3.713 -8.019 1.00 97.44 103 LEU A N 1
ATOM 822 C CA . LEU A 1 103 ? 6.907 -3.874 -8.438 1.00 97.44 103 LEU A CA 1
ATOM 823 C C . LEU A 1 103 ? 6.068 -4.575 -7.362 1.00 97.44 103 LEU A C 1
ATOM 825 O O . LEU A 1 103 ? 4.943 -4.146 -7.115 1.00 97.44 103 LEU A O 1
ATOM 829 N N . PHE A 1 104 ? 6.603 -5.620 -6.719 1.00 96.81 104 PHE A N 1
ATOM 830 C CA . PHE A 1 104 ? 5.965 -6.245 -5.556 1.00 96.81 104 PHE A CA 1
ATOM 831 C C . PHE A 1 104 ? 5.744 -5.217 -4.445 1.00 96.81 104 PHE A C 1
ATOM 833 O O . PHE A 1 104 ? 4.613 -5.084 -3.980 1.00 96.81 104 PHE A O 1
ATOM 840 N N . ASP A 1 105 ? 6.777 -4.435 -4.114 1.00 95.25 105 ASP A N 1
ATOM 841 C CA . ASP A 1 105 ? 6.682 -3.362 -3.123 1.00 95.25 105 ASP A CA 1
ATOM 842 C C . ASP A 1 105 ? 5.576 -2.367 -3.519 1.00 95.25 105 ASP A C 1
ATOM 844 O O . ASP A 1 105 ? 4.683 -2.079 -2.729 1.00 95.25 105 ASP A O 1
ATOM 848 N N . ALA A 1 106 ? 5.553 -1.891 -4.769 1.00 97.75 106 ALA A N 1
ATOM 849 C CA . ALA A 1 106 ? 4.525 -0.954 -5.227 1.00 97.75 106 ALA A CA 1
ATOM 850 C C . ALA A 1 106 ? 3.092 -1.524 -5.143 1.00 97.75 106 ALA A C 1
ATOM 852 O O . ALA A 1 106 ? 2.158 -0.797 -4.796 1.00 97.75 106 ALA A O 1
ATOM 853 N N . ILE A 1 107 ? 2.894 -2.811 -5.445 1.00 97.50 107 ILE A N 1
ATOM 854 C CA . ILE A 1 107 ? 1.586 -3.474 -5.325 1.00 97.50 107 ILE A CA 1
ATOM 855 C C . ILE A 1 107 ? 1.160 -3.560 -3.856 1.00 97.50 107 ILE A C 1
ATOM 857 O O . ILE A 1 107 ? 0.027 -3.192 -3.537 1.00 97.50 107 ILE A O 1
ATOM 861 N N . GLU A 1 108 ? 2.065 -3.987 -2.970 1.00 96.31 108 GLU A N 1
ATOM 862 C CA . GLU A 1 108 ? 1.815 -4.064 -1.527 1.00 96.31 108 GLU A CA 1
ATOM 863 C C . GLU A 1 108 ? 1.421 -2.693 -0.969 1.00 96.31 108 GLU A C 1
ATOM 865 O O . GLU A 1 108 ? 0.417 -2.580 -0.267 1.00 96.31 108 GLU A O 1
ATOM 870 N N . GLN A 1 109 ? 2.149 -1.633 -1.332 1.00 97.12 109 GLN A N 1
ATOM 871 C CA . GLN A 1 109 ? 1.861 -0.282 -0.846 1.00 97.12 109 GLN A CA 1
ATOM 872 C C . GLN A 1 109 ? 0.501 0.232 -1.330 1.00 97.12 109 GLN A C 1
ATOM 874 O O . GLN A 1 109 ? -0.256 0.798 -0.540 1.00 97.12 109 GLN A O 1
ATOM 879 N N . CYS A 1 110 ? 0.122 -0.040 -2.585 1.00 97.50 110 CYS A N 1
ATOM 880 C CA . CYS A 1 110 ? -1.218 0.293 -3.074 1.00 97.50 110 CYS A CA 1
ATOM 881 C C . CYS A 1 110 ? -2.314 -0.395 -2.237 1.00 97.50 110 CYS A C 1
ATOM 883 O O . CYS A 1 110 ? -3.296 0.244 -1.854 1.00 97.50 110 CYS A O 1
ATOM 885 N N . GLN A 1 111 ? -2.150 -1.686 -1.923 1.00 94.69 111 GLN A N 1
ATOM 886 C CA . GLN A 1 111 ? -3.097 -2.430 -1.082 1.00 94.69 111 GLN A CA 1
ATOM 887 C C . GLN A 1 111 ? -3.112 -1.906 0.359 1.00 94.69 111 GLN A C 1
ATOM 889 O O . GLN A 1 111 ? -4.184 -1.748 0.950 1.00 94.69 111 GLN A O 1
ATOM 894 N N . LEU A 1 112 ? -1.940 -1.607 0.923 1.00 94.81 112 LEU A N 1
ATOM 895 C CA . LEU A 1 112 ? -1.805 -1.095 2.280 1.00 94.81 112 LEU A CA 1
ATOM 896 C C . LEU A 1 112 ? -2.520 0.249 2.436 1.00 94.81 112 LEU A C 1
ATOM 898 O O . LEU A 1 112 ? -3.287 0.408 3.384 1.00 94.81 112 LEU A O 1
ATOM 902 N N . ILE A 1 113 ? -2.363 1.179 1.488 1.00 95.31 113 ILE A N 1
ATOM 903 C CA . ILE A 1 113 ? -3.103 2.451 1.497 1.00 95.31 113 ILE A CA 1
ATOM 904 C C . ILE A 1 113 ? -4.615 2.203 1.472 1.00 95.31 113 ILE A C 1
ATOM 906 O O . ILE A 1 113 ? -5.336 2.808 2.270 1.00 95.31 113 ILE A O 1
ATOM 910 N N . CYS A 1 114 ? -5.103 1.284 0.627 1.00 92.75 114 CYS A N 1
ATOM 911 C CA . CYS A 1 114 ? -6.528 0.936 0.594 1.00 92.75 114 CYS A CA 1
ATOM 912 C C . CYS A 1 114 ? -7.018 0.482 1.976 1.00 92.75 114 CYS A C 1
ATOM 914 O O . CYS A 1 114 ? -8.061 0.938 2.440 1.00 92.75 114 CYS A O 1
ATOM 916 N N . VAL A 1 115 ? -6.254 -0.377 2.662 1.00 90.75 115 VAL A N 1
ATOM 917 C CA . VAL A 1 115 ? -6.580 -0.877 4.008 1.00 90.75 115 VAL A CA 1
ATOM 918 C C . VAL A 1 115 ? -6.550 0.242 5.051 1.00 90.75 115 VAL A C 1
ATOM 920 O O . VAL A 1 115 ? -7.484 0.356 5.848 1.00 90.75 115 VAL A O 1
ATOM 923 N N . LEU A 1 116 ? -5.517 1.086 5.047 1.00 91.94 116 LEU A N 1
ATOM 924 C CA . LEU A 1 116 ? -5.386 2.202 5.987 1.00 91.94 116 LEU A CA 1
ATOM 925 C C . LEU A 1 116 ? -6.538 3.202 5.832 1.00 91.94 116 LEU A C 1
ATOM 927 O O . LEU A 1 116 ? -7.103 3.651 6.830 1.00 91.94 116 LEU A O 1
ATOM 931 N N . ASN A 1 117 ? -6.967 3.475 4.599 1.00 90.62 117 ASN A N 1
ATOM 932 C CA . ASN A 1 117 ? -8.085 4.373 4.317 1.00 90.62 117 ASN A CA 1
ATOM 933 C C . ASN A 1 117 ? -9.458 3.817 4.733 1.00 90.62 117 ASN A C 1
ATOM 935 O O . ASN A 1 117 ? -10.419 4.580 4.793 1.00 90.62 117 ASN A O 1
ATOM 939 N N . ARG A 1 118 ? -9.575 2.535 5.116 1.00 86.44 118 ARG A N 1
ATOM 940 C CA . ARG A 1 118 ? -10.822 1.989 5.690 1.00 86.44 118 ARG A CA 1
ATOM 941 C C . ARG A 1 118 ? -11.080 2.435 7.126 1.00 86.44 118 ARG A C 1
ATOM 943 O O . ARG A 1 118 ? -12.195 2.262 7.620 1.00 86.44 118 ARG A O 1
ATOM 950 N N . SER A 1 119 ? -10.079 2.958 7.837 1.00 87.12 119 SER A N 1
ATOM 951 C CA . SER A 1 119 ? -10.263 3.397 9.218 1.00 87.12 119 SER A CA 1
ATOM 952 C C . SER A 1 119 ? -9.311 4.515 9.617 1.00 87.12 119 SER A C 1
ATOM 954 O O . SER A 1 119 ? -8.101 4.319 9.699 1.00 87.12 119 SER A O 1
ATOM 956 N N . GLU A 1 120 ? -9.874 5.645 10.047 1.00 88.31 120 GLU A N 1
ATOM 957 C CA . GLU A 1 120 ? -9.104 6.731 10.668 1.00 88.31 120 GLU A CA 1
ATOM 958 C C . GLU A 1 120 ? -8.274 6.256 11.869 1.00 88.31 120 GLU A C 1
ATOM 960 O O . GLU A 1 120 ? -7.184 6.760 12.117 1.00 88.31 120 GLU A O 1
ATOM 965 N N . LYS A 1 121 ? -8.733 5.223 12.588 1.00 89.75 121 LYS A N 1
ATOM 966 C CA . LYS A 1 121 ? -7.982 4.650 13.712 1.00 89.75 121 LYS A CA 1
ATOM 967 C C . LYS A 1 121 ? -6.704 3.937 13.263 1.00 89.75 121 LYS A C 1
ATOM 969 O O . LYS A 1 121 ? -5.728 3.963 14.004 1.00 89.75 121 LYS A O 1
ATOM 974 N N . LEU A 1 122 ? -6.695 3.313 12.079 1.00 90.31 122 LEU A N 1
ATOM 975 C CA . LEU A 1 122 ? -5.479 2.719 11.512 1.00 90.31 122 LEU A CA 1
ATOM 976 C C . LEU A 1 122 ? -4.498 3.802 11.079 1.00 90.31 122 LEU A C 1
ATOM 978 O O . LEU A 1 122 ? -3.320 3.713 11.410 1.00 90.31 122 LEU A O 1
ATOM 982 N N . LYS A 1 123 ? -4.980 4.841 10.389 1.00 90.88 123 LYS A N 1
ATOM 983 C CA . LYS A 1 123 ? -4.132 5.979 10.016 1.00 90.88 123 LYS A CA 1
ATOM 984 C C . LYS A 1 123 ? -3.533 6.650 11.248 1.00 90.88 123 LYS A C 1
ATOM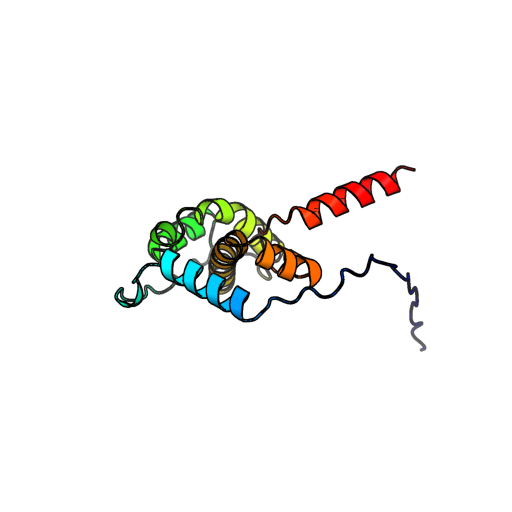 986 O O . LYS A 1 123 ? -2.326 6.866 11.285 1.00 90.88 123 LYS A O 1
ATOM 991 N N . LYS A 1 124 ? -4.337 6.876 12.295 1.00 90.88 124 LYS A N 1
ATOM 992 C CA . LYS A 1 124 ? -3.853 7.461 13.552 1.00 90.88 124 LYS A CA 1
ATOM 993 C C . LYS A 1 124 ? -2.859 6.564 14.283 1.00 90.88 124 LYS A C 1
ATOM 995 O O . LYS A 1 124 ? -1.885 7.064 14.835 1.00 90.88 124 LYS A O 1
ATOM 1000 N N . PHE A 1 125 ? -3.078 5.248 14.255 1.00 91.75 125 PHE A N 1
ATOM 1001 C CA . PHE A 1 125 ? -2.108 4.268 14.737 1.00 91.75 125 PHE A CA 1
ATOM 1002 C C . PHE A 1 125 ? -0.770 4.448 14.003 1.00 91.75 125 PHE A C 1
ATOM 1004 O O . PHE A 1 125 ? 0.211 4.860 14.614 1.00 91.75 125 PHE A O 1
ATOM 1011 N N . VAL A 1 126 ? -0.748 4.293 12.676 1.00 92.81 126 VAL A N 1
ATOM 1012 C CA . VAL A 1 126 ? 0.479 4.443 11.871 1.00 92.81 126 VAL A CA 1
ATOM 1013 C C . VAL A 1 126 ? 1.170 5.792 12.114 1.00 92.81 126 VAL A C 1
ATOM 1015 O O . VAL A 1 126 ? 2.389 5.822 12.305 1.00 92.81 126 VAL A O 1
ATOM 1018 N N . HIS A 1 127 ? 0.408 6.888 12.181 1.00 92.50 127 HIS A N 1
ATOM 1019 C CA . HIS A 1 127 ? 0.931 8.227 12.448 1.00 92.50 127 HIS A CA 1
ATOM 1020 C C . HIS A 1 127 ? 1.636 8.332 13.803 1.00 92.50 127 HIS A C 1
ATOM 1022 O O . HIS A 1 127 ? 2.825 8.646 13.849 1.00 92.50 127 HIS A O 1
ATOM 1028 N N . ASN A 1 128 ? 0.954 7.975 14.895 1.00 91.25 128 ASN A N 1
ATOM 1029 C CA . ASN A 1 128 ? 1.507 8.076 16.248 1.00 91.25 128 ASN A CA 1
ATOM 1030 C C . ASN A 1 128 ? 2.722 7.158 16.474 1.00 91.25 128 ASN A C 1
ATOM 1032 O O . ASN A 1 128 ? 3.403 7.268 17.492 1.00 91.25 128 ASN A O 1
ATOM 1036 N N . GLN A 1 129 ? 2.982 6.202 15.577 1.00 90.00 129 GLN A N 1
ATOM 1037 C CA . GLN A 1 129 ? 4.172 5.344 15.597 1.00 90.00 129 GLN A CA 1
ATOM 1038 C C . GLN A 1 129 ? 5.258 5.812 14.613 1.00 90.00 129 GLN A C 1
ATOM 1040 O O . GLN A 1 129 ? 6.210 5.070 14.342 1.00 90.00 129 GLN A O 1
ATOM 1045 N N . ARG A 1 130 ? 5.131 7.033 14.072 1.00 89.56 130 ARG A N 1
ATOM 1046 C CA . ARG A 1 130 ? 6.022 7.616 13.054 1.00 89.56 130 ARG A CA 1
ATOM 1047 C C . ARG A 1 130 ? 6.231 6.661 11.877 1.00 89.56 130 ARG A C 1
ATOM 1049 O O . ARG A 1 130 ? 7.349 6.422 11.427 1.00 89.56 130 ARG A O 1
ATOM 1056 N N . GLY A 1 131 ? 5.145 6.009 11.467 1.00 91.50 131 GLY A N 1
ATOM 1057 C CA . GLY A 1 131 ? 5.145 4.992 10.425 1.00 91.50 131 GLY A CA 1
ATOM 1058 C C . GLY A 1 131 ? 4.767 5.512 9.046 1.00 91.50 131 GLY A C 1
ATOM 1059 O O . GLY A 1 131 ? 4.990 4.782 8.088 1.00 91.50 131 GLY A O 1
ATOM 1060 N N . CYS A 1 132 ? 4.223 6.730 8.929 1.00 93.38 132 CYS A N 1
ATOM 1061 C CA . CYS A 1 132 ? 3.691 7.242 7.661 1.00 93.38 132 CYS A CA 1
ATOM 1062 C C . CYS A 1 132 ? 4.734 7.249 6.538 1.00 93.38 132 CYS A C 1
ATOM 1064 O O . CYS A 1 132 ? 4.443 6.774 5.450 1.00 93.38 132 CYS A O 1
ATOM 1066 N N . GLU A 1 133 ? 5.966 7.677 6.826 1.00 90.06 133 GLU A N 1
ATOM 1067 C CA . GLU A 1 133 ? 7.077 7.705 5.856 1.00 90.06 133 GLU A CA 1
ATOM 1068 C C . GLU A 1 133 ? 7.471 6.314 5.330 1.00 90.06 133 GLU A C 1
ATOM 1070 O O . GLU A 1 133 ? 8.130 6.197 4.301 1.00 90.06 133 GLU A O 1
ATOM 1075 N N . ARG A 1 134 ? 7.080 5.239 6.029 1.00 90.94 134 ARG A N 1
ATOM 1076 C CA . ARG A 1 134 ? 7.330 3.854 5.596 1.00 90.94 134 ARG A CA 1
ATOM 1077 C C . ARG A 1 134 ? 6.279 3.345 4.612 1.00 90.94 134 ARG A C 1
ATOM 1079 O O . ARG A 1 134 ? 6.419 2.222 4.137 1.00 90.94 134 ARG A O 1
ATOM 1086 N N . VAL A 1 135 ? 5.235 4.129 4.345 1.00 93.31 135 VAL A N 1
ATOM 1087 C CA . VAL A 1 135 ? 4.145 3.789 3.428 1.00 93.31 135 VAL A CA 1
ATOM 1088 C C . VAL A 1 135 ? 4.187 4.759 2.239 1.00 93.31 135 VAL A C 1
ATOM 1090 O O . VAL A 1 135 ? 3.533 5.801 2.287 1.00 93.31 135 VAL A O 1
ATOM 1093 N N . PRO A 1 136 ? 4.968 4.450 1.184 1.00 92.31 136 PRO A N 1
ATOM 1094 C CA . PRO A 1 136 ? 4.968 5.185 -0.080 1.00 92.31 136 PRO A CA 1
ATOM 1095 C C . PRO A 1 136 ? 3.559 5.545 -0.548 1.00 92.31 136 PRO A C 1
ATOM 1097 O O . PRO A 1 136 ? 2.700 4.671 -0.601 1.00 92.31 136 PRO A O 1
ATOM 1100 N N . GLY A 1 137 ? 3.324 6.807 -0.895 1.00 89.94 137 GLY A N 1
ATOM 1101 C CA . GLY A 1 137 ? 2.047 7.328 -1.380 1.00 89.94 137 GLY A CA 1
ATOM 1102 C C . GLY A 1 137 ? 0.979 7.574 -0.307 1.00 89.94 137 GLY A C 1
ATOM 1103 O O . GLY A 1 137 ? -0.135 7.977 -0.648 1.00 89.94 137 GLY A O 1
ATOM 1104 N N . LEU A 1 138 ? 1.258 7.344 0.983 1.00 93.06 138 LEU A N 1
ATOM 1105 C CA . LEU A 1 138 ? 0.283 7.605 2.044 1.00 93.06 138 LEU A CA 1
ATOM 1106 C C . LEU A 1 138 ? 0.115 9.109 2.293 1.00 93.06 138 LEU A C 1
ATOM 1108 O O . LEU A 1 138 ? 0.956 9.755 2.914 1.00 93.06 138 LEU A O 1
ATOM 1112 N N . ASN A 1 139 ? -1.045 9.645 1.919 1.00 90.19 139 ASN A N 1
ATOM 1113 C CA . ASN A 1 139 ? -1.442 10.991 2.316 1.00 90.19 139 ASN A CA 1
ATOM 1114 C C . ASN A 1 139 ? -1.983 10.990 3.760 1.00 90.19 139 ASN A C 1
ATOM 1116 O O . ASN A 1 139 ? -3.095 10.525 4.028 1.00 90.19 139 ASN A O 1
ATOM 1120 N N . CYS A 1 140 ? -1.183 11.497 4.701 1.00 91.00 140 CYS A N 1
ATOM 1121 C CA . CYS A 1 140 ? -1.551 11.623 6.107 1.00 91.00 140 CYS A CA 1
ATOM 1122 C C . CYS A 1 140 ? -1.841 13.089 6.462 1.00 91.00 140 CYS A C 1
ATOM 1124 O O . CYS A 1 140 ? -0.924 13.907 6.513 1.00 91.00 140 CYS A O 1
ATOM 1126 N N . ALA A 1 141 ? -3.103 13.400 6.777 1.00 89.75 141 ALA A N 1
ATOM 1127 C CA . ALA A 1 141 ? -3.523 14.751 7.166 1.00 89.75 141 ALA A CA 1
ATOM 1128 C C . ALA A 1 141 ? -2.745 15.284 8.383 1.00 89.75 141 ALA A C 1
ATOM 1130 O O . ALA A 1 141 ? -2.264 16.410 8.359 1.00 89.75 141 ALA A O 1
ATOM 1131 N N . ASP A 1 142 ? -2.526 14.441 9.398 1.00 88.31 142 ASP A N 1
ATOM 1132 C CA . ASP A 1 142 ? -1.760 14.821 10.591 1.00 88.31 142 ASP A CA 1
ATOM 1133 C C . ASP A 1 142 ? -0.276 15.137 10.277 1.00 88.31 142 ASP A C 1
ATOM 1135 O O . ASP A 1 142 ? 0.368 15.881 11.015 1.00 88.31 142 ASP A O 1
ATOM 1139 N N . CYS A 1 143 ? 0.304 14.550 9.218 1.00 89.44 143 CYS A N 1
ATOM 1140 C CA . CYS A 1 143 ? 1.657 14.900 8.764 1.00 89.44 143 CYS A CA 1
ATOM 1141 C C . CYS A 1 143 ? 1.649 16.257 8.054 1.00 89.44 143 CYS A C 1
ATOM 1143 O O . CYS A 1 143 ? 2.441 17.126 8.405 1.00 89.44 143 CYS A O 1
ATOM 1145 N N . ALA A 1 144 ? 0.698 16.467 7.137 1.00 84.94 144 ALA A N 1
ATOM 1146 C CA . ALA A 1 144 ? 0.567 17.723 6.403 1.00 84.94 144 ALA A CA 1
ATOM 1147 C C . ALA A 1 144 ? 0.347 18.931 7.335 1.00 84.94 144 ALA A C 1
ATOM 1149 O O . ALA A 1 144 ? 0.893 20.006 7.103 1.00 84.94 144 ALA A O 1
ATOM 1150 N N . GLU A 1 145 ? -0.404 18.756 8.427 1.00 75.88 145 GLU A N 1
ATOM 1151 C CA . GLU A 1 145 ? -0.604 19.804 9.434 1.00 75.88 145 GLU A CA 1
ATOM 1152 C C . GLU A 1 145 ? 0.695 20.200 10.157 1.00 75.88 145 GLU A C 1
ATOM 1154 O O . GLU A 1 145 ? 0.882 21.375 10.474 1.00 75.88 145 GLU A O 1
ATOM 1159 N N . LYS A 1 146 ? 1.619 19.258 10.398 1.00 61.25 146 LYS A N 1
ATOM 1160 C CA . LYS A 1 146 ? 2.913 19.549 11.042 1.00 61.25 146 LYS A CA 1
ATOM 1161 C C . LYS A 1 146 ? 3.861 20.293 10.111 1.00 61.25 146 LYS A C 1
ATOM 1163 O O . LYS A 1 146 ? 4.474 21.265 10.548 1.00 61.25 146 LYS A O 1
ATOM 1168 N N . ASP A 1 147 ? 3.901 19.907 8.838 1.00 57.94 147 ASP A N 1
ATOM 1169 C CA . ASP A 1 147 ? 4.727 20.574 7.826 1.00 57.94 147 ASP A CA 1
ATOM 1170 C C . ASP A 1 147 ? 4.318 22.052 7.658 1.00 57.94 147 ASP A C 1
ATOM 1172 O O . ASP A 1 147 ? 5.162 22.938 7.484 1.00 57.94 147 ASP A O 1
ATOM 1176 N N . CYS A 1 148 ? 3.019 22.352 7.794 1.00 49.03 148 CYS A N 1
ATOM 1177 C CA . CYS A 1 148 ? 2.509 23.723 7.804 1.00 49.03 148 CYS A CA 1
ATOM 1178 C C . CYS A 1 148 ? 2.930 24.515 9.055 1.00 49.03 148 CYS A C 1
ATOM 1180 O O . CYS A 1 148 ? 3.264 25.694 8.939 1.00 49.03 148 CYS A O 1
ATOM 1182 N N . VAL A 1 149 ? 2.943 23.896 10.240 1.00 51.50 149 VAL A N 1
ATOM 1183 C CA . VAL A 1 149 ? 3.328 24.573 11.492 1.00 51.50 149 VAL A CA 1
ATOM 1184 C C . VAL A 1 149 ? 4.831 24.866 11.523 1.00 51.50 149 VAL A C 1
ATOM 1186 O O . VAL A 1 149 ? 5.224 25.991 11.835 1.00 51.50 149 VAL A O 1
ATOM 1189 N N . GLU A 1 150 ? 5.673 23.911 11.124 1.00 49.06 150 GLU A N 1
ATOM 1190 C CA . GLU A 1 150 ? 7.132 24.096 11.092 1.00 49.06 150 GLU A CA 1
ATOM 1191 C C . GLU A 1 150 ? 7.558 25.169 10.078 1.00 49.06 150 GLU A C 1
ATOM 1193 O O . GLU A 1 150 ? 8.436 25.985 10.369 1.00 49.06 150 GLU A O 1
ATOM 1198 N N . THR A 1 151 ? 6.868 25.261 8.936 1.00 48.00 151 THR A N 1
ATOM 1199 C CA . THR A 1 151 ? 7.142 26.296 7.927 1.00 48.00 151 THR A CA 1
ATOM 1200 C C . THR A 1 151 ? 6.772 27.701 8.419 1.00 48.00 151 THR A C 1
ATOM 1202 O O . THR A 1 151 ? 7.467 28.661 8.095 1.00 48.00 151 THR A O 1
ATOM 1205 N N . THR A 1 152 ? 5.733 27.858 9.248 1.00 42.44 152 THR A N 1
ATOM 1206 C CA . THR A 1 152 ? 5.368 29.174 9.814 1.00 42.44 152 THR A CA 1
ATOM 1207 C C . THR A 1 152 ? 6.292 29.641 10.941 1.00 42.44 152 THR A C 1
ATOM 1209 O O . THR A 1 152 ? 6.499 30.843 11.096 1.00 42.44 152 THR A O 1
ATOM 1212 N N . CYS A 1 153 ? 6.901 28.719 11.692 1.00 45.44 153 CYS A N 1
ATOM 1213 C CA . CYS A 1 153 ? 7.858 29.056 12.749 1.00 45.44 153 CYS A CA 1
ATOM 1214 C C . CYS A 1 153 ? 9.264 29.394 12.221 1.00 45.44 153 CYS A C 1
ATOM 1216 O O . CYS A 1 153 ? 10.040 30.005 12.945 1.00 45.44 153 CYS A O 1
ATOM 1218 N N . ALA A 1 154 ? 9.599 29.030 10.977 1.00 44.88 154 ALA A N 1
ATOM 1219 C CA . ALA A 1 154 ? 10.901 29.316 10.363 1.00 44.88 154 ALA A CA 1
ATOM 1220 C C . ALA A 1 154 ? 11.003 30.702 9.685 1.00 44.88 154 ALA A C 1
ATOM 1222 O O . ALA A 1 154 ? 12.064 31.060 9.177 1.00 44.88 154 ALA A O 1
ATOM 1223 N N . VAL A 1 155 ? 9.911 31.477 9.658 1.00 46.50 155 VAL A N 1
ATOM 1224 C CA . VAL A 1 155 ? 9.834 32.817 9.030 1.00 46.50 155 VAL A CA 1
ATOM 1225 C C . VAL A 1 155 ? 9.648 33.928 10.082 1.00 46.50 155 VAL A C 1
ATOM 1227 O O . VAL A 1 155 ? 9.325 35.062 9.739 1.00 46.50 155 VAL A O 1
ATOM 1230 N N . SER A 1 156 ? 9.839 33.617 11.370 1.00 37.47 156 SER A N 1
ATOM 1231 C CA . SER A 1 156 ? 9.746 34.571 12.491 1.00 37.47 156 SER A CA 1
ATOM 1232 C C . SER A 1 156 ? 11.095 34.796 13.161 1.00 37.47 156 SER A C 1
ATOM 1234 O O . SER A 1 156 ? 11.800 33.790 13.391 1.00 37.47 156 SER A O 1
#